Protein AF-A0A9E0W8N3-F1 (afdb_monomer_lite)

Sequence (81 aa):
ITTNPDITRIVTSMGFDKIFIIVREPASRIEELEEIPVLRASEQDVRDRVLAAHKVLMGLNKQNRDEFKNLVRALEVEEPG

Radius of gyration: 16.1 Å; chains: 1; bounding box: 36×31×34 Å

Foldseek 3Di:
DDLDVVVVVVCVVLQCVVPDDDDNDDDPDPVVDDDDDDDDDDPVRVLVVVLVVLVVSLVRDVVSVVVCVVVSVVSVPPDDD

Secondary structure (DSSP, 8-state):
----HHHHHHHHHTTGGGTS---SS--S-GGG-PPPP-----HHHHHHHHHHHHHHHHHH-HHHHHHHHHHHHHHHHS---

Structure (mmCIF, N/CA/C/O backbone):
data_AF-A0A9E0W8N3-F1
#
_entry.id   AF-A0A9E0W8N3-F1
#
loop_
_atom_site.group_PDB
_atom_site.id
_atom_site.type_symbol
_atom_site.label_atom_id
_atom_site.label_alt_id
_atom_site.label_comp_id
_atom_site.label_asym_id
_atom_site.label_entity_id
_atom_site.label_seq_id
_atom_site.pdbx_PDB_ins_code
_atom_site.Cartn_x
_atom_site.Cartn_y
_atom_site.Cartn_z
_atom_site.occupancy
_atom_site.B_iso_or_equiv
_atom_site.auth_seq_id
_atom_site.auth_comp_id
_atom_site.auth_asym_id
_atom_site.auth_atom_id
_atom_site.pdbx_PDB_model_num
ATOM 1 N N . ILE A 1 1 ? 19.453 -0.196 -1.897 1.00 66.38 1 ILE A N 1
ATOM 2 C CA . ILE A 1 1 ? 18.710 -0.709 -3.076 1.00 66.38 1 ILE A CA 1
ATOM 3 C C . ILE A 1 1 ? 18.886 -2.224 -3.105 1.00 66.38 1 ILE A C 1
ATOM 5 O O . ILE A 1 1 ? 20.015 -2.666 -2.941 1.00 66.38 1 ILE A O 1
ATOM 9 N N . THR A 1 2 ? 17.809 -3.010 -3.215 1.00 69.75 2 THR A N 1
ATOM 10 C CA . THR A 1 2 ? 17.870 -4.485 -3.253 1.00 69.75 2 THR A CA 1
ATOM 11 C C . THR A 1 2 ? 17.318 -5.001 -4.575 1.00 69.75 2 THR A C 1
ATOM 13 O O . THR A 1 2 ? 16.291 -4.514 -5.038 1.00 69.75 2 THR A O 1
ATOM 16 N N . THR A 1 3 ? 17.990 -5.983 -5.168 1.00 80.31 3 THR A N 1
ATOM 17 C CA . THR A 1 3 ? 17.543 -6.718 -6.364 1.00 80.31 3 THR A CA 1
ATOM 18 C C . THR A 1 3 ? 17.215 -8.178 -6.036 1.00 80.31 3 THR A C 1
ATOM 20 O O . THR A 1 3 ? 17.177 -9.031 -6.920 1.00 80.31 3 THR A O 1
ATOM 23 N N . ASN A 1 4 ? 16.996 -8.490 -4.751 1.00 88.94 4 ASN A N 1
ATOM 24 C CA . ASN A 1 4 ? 16.700 -9.847 -4.307 1.00 88.94 4 ASN A CA 1
ATOM 25 C C . ASN A 1 4 ? 15.339 -10.321 -4.872 1.00 88.94 4 ASN A C 1
ATOM 27 O O . ASN A 1 4 ? 14.307 -9.735 -4.524 1.00 88.94 4 ASN A O 1
ATOM 31 N N . PRO A 1 5 ? 15.310 -11.402 -5.676 1.00 87.06 5 PRO A N 1
ATOM 32 C CA . PRO A 1 5 ? 14.094 -11.882 -6.328 1.00 87.06 5 PRO A CA 1
ATOM 33 C C . PRO A 1 5 ? 13.028 -12.379 -5.344 1.00 87.06 5 PRO A C 1
ATOM 35 O O . PRO A 1 5 ? 11.839 -12.271 -5.643 1.00 87.06 5 PRO A O 1
ATOM 38 N N . ASP A 1 6 ? 13.415 -12.870 -4.164 1.00 91.69 6 ASP A N 1
ATOM 39 C CA . ASP A 1 6 ? 12.458 -13.284 -3.135 1.00 91.69 6 ASP A CA 1
ATOM 40 C C . ASP A 1 6 ? 11.718 -12.081 -2.555 1.00 91.69 6 ASP A C 1
ATOM 42 O O . ASP A 1 6 ? 10.495 -12.119 -2.407 1.00 91.69 6 ASP A O 1
ATOM 46 N N . ILE A 1 7 ? 12.435 -10.980 -2.307 1.00 89.69 7 ILE A N 1
ATOM 47 C CA . ILE A 1 7 ? 11.829 -9.721 -1.860 1.00 89.69 7 ILE A CA 1
ATOM 48 C C . ILE A 1 7 ? 10.902 -9.184 -2.951 1.00 89.69 7 ILE A C 1
ATOM 50 O O . ILE A 1 7 ? 9.761 -8.837 -2.652 1.00 89.69 7 ILE A O 1
ATOM 54 N N . THR A 1 8 ? 11.349 -9.180 -4.214 1.00 89.38 8 THR A N 1
ATOM 55 C CA . THR A 1 8 ? 10.522 -8.774 -5.359 1.00 89.38 8 THR A CA 1
ATOM 56 C C . THR A 1 8 ? 9.237 -9.596 -5.442 1.00 89.38 8 THR A C 1
ATOM 58 O O . THR A 1 8 ? 8.156 -9.030 -5.566 1.00 89.38 8 THR A O 1
ATOM 61 N N . ARG A 1 9 ? 9.320 -10.923 -5.302 1.00 90.69 9 ARG A N 1
ATOM 62 C CA . ARG A 1 9 ? 8.147 -11.804 -5.332 1.00 90.69 9 ARG A CA 1
ATOM 63 C C . ARG A 1 9 ? 7.162 -11.489 -4.208 1.00 90.69 9 ARG A C 1
ATOM 65 O O . ARG A 1 9 ? 5.957 -11.486 -4.451 1.00 90.69 9 ARG A O 1
ATOM 72 N N . ILE A 1 10 ? 7.660 -11.208 -3.004 1.00 89.94 10 ILE A N 1
ATOM 73 C CA . ILE A 1 10 ? 6.823 -10.831 -1.859 1.00 89.94 10 ILE A CA 1
ATOM 74 C C . ILE A 1 10 ? 6.073 -9.529 -2.164 1.00 89.94 10 ILE A C 1
ATOM 76 O O . ILE A 1 10 ? 4.843 -9.515 -2.099 1.00 89.94 10 ILE A O 1
ATOM 80 N N . VAL A 1 11 ? 6.762 -8.462 -2.581 1.00 89.44 11 VAL A N 1
ATOM 81 C CA . VAL A 1 11 ? 6.095 -7.179 -2.880 1.00 89.4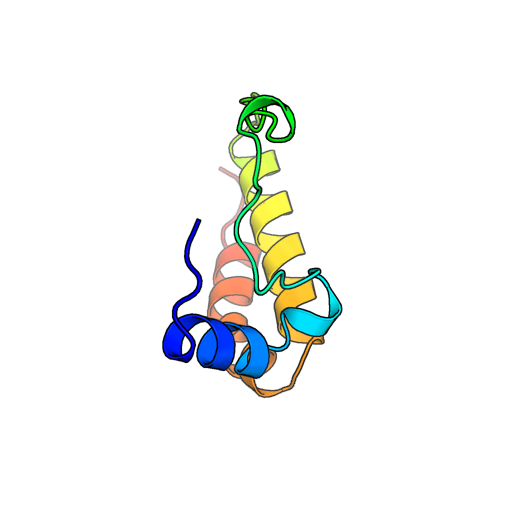4 11 VAL A CA 1
ATOM 82 C C . VAL A 1 11 ? 5.127 -7.276 -4.060 1.00 89.44 11 VAL A C 1
ATOM 84 O O . VAL A 1 11 ? 4.035 -6.713 -4.000 1.00 89.44 11 VAL A O 1
ATOM 87 N N . THR A 1 12 ? 5.448 -8.069 -5.085 1.00 89.25 12 THR A N 1
ATOM 88 C CA . THR A 1 12 ? 4.516 -8.356 -6.183 1.00 89.25 12 THR A CA 1
ATOM 89 C C . THR A 1 12 ? 3.287 -9.129 -5.698 1.00 89.25 12 THR A C 1
ATOM 91 O O . THR A 1 12 ? 2.173 -8.793 -6.083 1.00 89.25 12 THR A O 1
ATOM 94 N N . SER A 1 13 ? 3.431 -10.116 -4.803 1.00 88.69 13 SER A N 1
ATOM 95 C CA . SER A 1 13 ? 2.264 -10.823 -4.244 1.00 88.69 13 SER A CA 1
ATOM 96 C C . SER A 1 13 ? 1.350 -9.921 -3.406 1.00 88.69 13 SER A C 1
ATOM 98 O O . SER A 1 13 ? 0.138 -10.125 -3.390 1.00 88.69 13 SER A O 1
ATOM 100 N N . MET A 1 14 ? 1.900 -8.868 -2.791 1.00 88.44 14 MET A N 1
ATOM 101 C CA . MET A 1 14 ? 1.122 -7.825 -2.113 1.00 88.44 14 MET A CA 1
ATOM 102 C C . MET A 1 14 ? 0.436 -6.858 -3.095 1.00 88.44 14 MET A C 1
ATOM 104 O O . MET A 1 14 ? -0.334 -5.996 -2.674 1.00 88.44 14 MET A O 1
ATOM 108 N N . GLY A 1 15 ? 0.675 -6.981 -4.403 1.00 89.25 15 GLY A N 1
ATOM 109 C CA . GLY A 1 15 ? 0.095 -6.125 -5.439 1.00 89.25 15 GLY A CA 1
ATOM 110 C C . GLY A 1 15 ? 0.738 -4.742 -5.543 1.00 89.25 15 GLY A C 1
ATOM 111 O O . GLY A 1 15 ? 0.102 -3.817 -6.049 1.00 89.25 15 GLY A O 1
ATOM 112 N N . PHE A 1 16 ? 1.963 -4.568 -5.035 1.00 90.12 16 PHE A N 1
ATOM 113 C CA . PHE A 1 16 ? 2.654 -3.272 -5.046 1.00 90.12 16 PHE A CA 1
ATOM 114 C C . PHE A 1 16 ? 3.009 -2.810 -6.461 1.00 90.12 16 PHE A C 1
ATOM 116 O O . PHE A 1 16 ? 3.097 -1.613 -6.702 1.00 90.12 16 PHE A O 1
ATOM 123 N N . ASP A 1 17 ? 3.135 -3.731 -7.412 1.00 88.81 17 ASP A N 1
ATOM 124 C CA . ASP A 1 17 ? 3.320 -3.459 -8.840 1.00 88.81 17 ASP A CA 1
ATOM 125 C C . ASP A 1 17 ? 2.171 -2.644 -9.465 1.00 88.81 17 ASP A C 1
ATOM 127 O O . ASP A 1 17 ? 2.344 -2.046 -10.523 1.00 88.81 17 ASP A O 1
ATOM 131 N N . LYS A 1 18 ? 1.010 -2.565 -8.799 1.00 86.50 18 LYS A N 1
ATOM 132 C CA . LYS A 1 18 ? -0.120 -1.724 -9.225 1.00 86.50 18 LYS A CA 1
ATOM 133 C C . LYS A 1 18 ? 0.038 -0.242 -8.879 1.00 86.50 18 LYS A C 1
ATOM 135 O O . LYS A 1 18 ? -0.689 0.580 -9.429 1.00 86.50 18 LYS A O 1
ATOM 140 N N . ILE A 1 19 ? 0.916 0.092 -7.934 1.00 86.62 19 ILE A N 1
ATOM 141 C CA . ILE A 1 19 ? 1.090 1.457 -7.405 1.00 86.62 19 ILE A CA 1
ATOM 142 C C . ILE A 1 19 ? 2.545 1.937 -7.441 1.00 86.62 19 ILE A C 1
ATOM 144 O O . ILE A 1 19 ? 2.787 3.140 -7.405 1.00 86.62 19 ILE A O 1
ATOM 148 N N . PHE A 1 20 ? 3.508 1.021 -7.547 1.00 86.50 20 PHE A N 1
ATOM 149 C CA . PHE A 1 20 ? 4.935 1.307 -7.613 1.00 86.50 20 PHE A CA 1
ATOM 150 C C . PHE A 1 20 ? 5.555 0.740 -8.887 1.00 86.50 20 PHE A C 1
ATOM 152 O O . PHE A 1 20 ? 5.218 -0.354 -9.339 1.00 86.50 20 PHE A O 1
ATOM 159 N N . ILE A 1 21 ? 6.549 1.457 -9.409 1.00 87.38 21 ILE A N 1
ATOM 160 C CA . ILE A 1 21 ? 7.436 0.949 -10.454 1.00 87.38 21 ILE A CA 1
ATOM 161 C C . ILE A 1 21 ? 8.539 0.132 -9.775 1.00 87.38 21 ILE A C 1
ATOM 163 O O . ILE A 1 21 ? 9.364 0.675 -9.041 1.00 87.38 21 ILE A O 1
ATOM 167 N N . ILE A 1 22 ? 8.555 -1.180 -10.014 1.00 86.88 22 ILE A N 1
ATOM 168 C CA . ILE A 1 22 ? 9.582 -2.077 -9.475 1.00 86.88 22 ILE A CA 1
ATOM 169 C C . ILE A 1 22 ? 10.731 -2.176 -10.481 1.00 86.88 22 ILE A C 1
ATOM 171 O O . ILE A 1 22 ? 10.617 -2.837 -11.515 1.00 86.88 22 ILE A O 1
ATOM 175 N N . VAL A 1 23 ? 11.849 -1.529 -10.161 1.00 85.38 23 VAL A N 1
ATOM 176 C CA . VAL A 1 23 ? 13.074 -1.563 -10.969 1.00 85.38 23 VAL A CA 1
ATOM 177 C C . VAL A 1 23 ? 13.880 -2.821 -10.643 1.00 85.38 23 VAL A C 1
ATOM 179 O O . VAL A 1 23 ? 14.040 -3.182 -9.478 1.00 85.38 23 VAL A O 1
ATOM 182 N N . ARG A 1 24 ? 14.376 -3.510 -11.676 1.00 80.88 24 ARG A N 1
ATOM 183 C CA . ARG A 1 24 ? 15.176 -4.743 -11.526 1.00 80.88 24 ARG A CA 1
ATOM 184 C C . ARG A 1 24 ? 16.674 -4.485 -11.462 1.00 80.88 24 ARG A C 1
ATOM 186 O O . ARG A 1 24 ? 17.418 -5.330 -10.975 1.00 80.88 24 ARG A O 1
ATOM 193 N N . GLU A 1 25 ? 17.092 -3.326 -11.94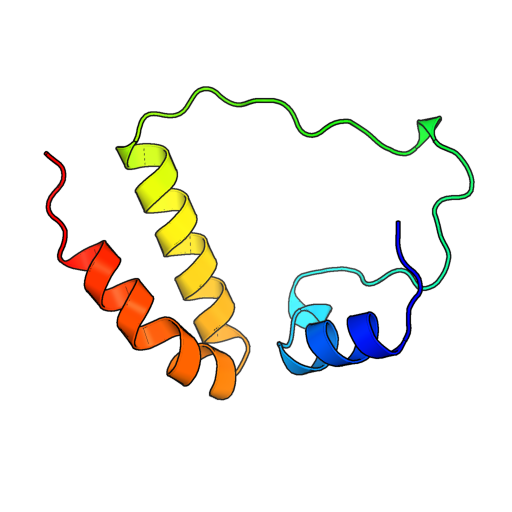6 1.00 82.00 25 GLU A N 1
ATOM 194 C CA . GLU A 1 25 ? 18.473 -2.878 -11.919 1.00 82.00 25 GLU A CA 1
ATOM 195 C C . GLU A 1 25 ? 18.596 -1.742 -10.904 1.00 82.00 25 GLU A C 1
ATOM 197 O O . GLU A 1 25 ? 17.689 -0.908 -10.799 1.00 82.00 25 GLU A O 1
ATOM 202 N N . PRO A 1 26 ? 19.672 -1.723 -10.103 1.00 76.88 26 PRO A N 1
ATOM 203 C CA . PRO A 1 26 ? 19.903 -0.627 -9.184 1.00 76.88 26 PRO A CA 1
ATOM 204 C C . PRO A 1 26 ? 20.198 0.659 -9.958 1.00 76.88 26 PRO A C 1
ATOM 206 O O . PRO A 1 26 ? 20.732 0.615 -11.065 1.00 76.88 26 PRO A O 1
ATOM 209 N N . ALA A 1 27 ? 19.895 1.806 -9.347 1.00 76.56 27 ALA A N 1
ATOM 210 C CA . ALA A 1 27 ? 20.293 3.094 -9.901 1.00 76.56 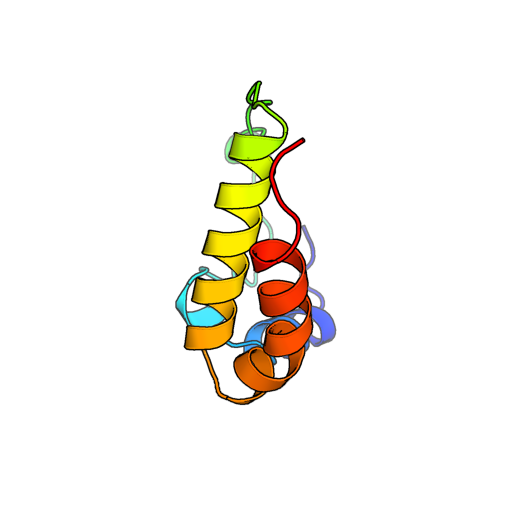27 ALA A CA 1
ATOM 211 C C . ALA A 1 27 ? 21.814 3.115 -10.121 1.00 76.56 27 ALA A C 1
ATOM 213 O O . ALA A 1 27 ? 22.587 2.792 -9.215 1.00 76.56 27 ALA A O 1
ATOM 214 N N . SER A 1 28 ? 22.234 3.478 -11.332 1.00 78.19 28 SER A N 1
ATOM 215 C CA . SER A 1 28 ? 23.646 3.518 -11.720 1.00 78.19 28 SER A CA 1
ATOM 216 C C . SER A 1 28 ? 24.396 4.704 -11.118 1.00 78.19 28 SER A C 1
ATOM 218 O O . SER A 1 28 ? 25.623 4.671 -11.031 1.00 78.19 28 SER A O 1
ATOM 220 N N . ARG A 1 29 ? 23.677 5.756 -10.712 1.00 78.81 29 ARG A N 1
ATOM 221 C CA . ARG A 1 29 ? 24.242 6.987 -10.154 1.00 78.81 29 ARG A CA 1
ATOM 222 C C . ARG A 1 29 ? 23.479 7.385 -8.901 1.00 78.81 29 ARG A C 1
ATOM 224 O O . ARG A 1 29 ? 22.254 7.403 -8.888 1.00 78.81 29 ARG A O 1
ATOM 231 N N . ILE A 1 30 ? 24.218 7.723 -7.848 1.00 69.88 30 ILE A N 1
ATOM 232 C CA . ILE A 1 30 ? 23.646 8.179 -6.571 1.00 69.88 30 ILE A CA 1
ATOM 233 C C . ILE A 1 30 ? 23.016 9.567 -6.726 1.00 69.88 30 ILE A C 1
ATOM 235 O O . ILE A 1 30 ? 22.049 9.874 -6.044 1.00 69.88 30 ILE A O 1
ATOM 239 N N . GLU A 1 31 ? 23.520 10.376 -7.660 1.00 74.25 31 GLU A N 1
ATOM 240 C CA . GLU A 1 31 ? 23.016 11.728 -7.943 1.00 74.25 31 GLU A CA 1
ATOM 241 C C . GLU A 1 31 ? 21.560 11.749 -8.444 1.00 74.25 31 GLU A C 1
ATOM 243 O O . GLU A 1 31 ? 20.933 12.801 -8.451 1.00 74.25 31 GLU A O 1
ATOM 248 N N . GLU A 1 32 ? 21.023 10.601 -8.869 1.00 69.56 32 GLU A N 1
ATOM 249 C CA . GLU A 1 32 ? 19.630 10.433 -9.309 1.00 69.56 32 GLU A CA 1
ATOM 250 C C . GLU A 1 32 ? 18.676 10.117 -8.140 1.00 69.56 32 GLU A C 1
ATOM 252 O O . GLU A 1 32 ? 17.472 9.960 -8.344 1.00 69.56 32 GLU A O 1
ATOM 257 N N . LEU A 1 33 ? 19.202 9.989 -6.917 1.00 79.38 33 LEU A N 1
ATOM 258 C CA . LEU A 1 33 ? 18.439 9.667 -5.717 1.00 79.38 33 LEU A CA 1
ATOM 259 C C . LEU A 1 33 ? 18.356 10.898 -4.816 1.00 79.38 33 LEU A C 1
ATOM 261 O O . LEU A 1 33 ? 19.362 11.374 -4.295 1.00 79.38 33 LEU A O 1
ATOM 265 N N . GLU A 1 34 ? 17.140 11.380 -4.594 1.00 82.25 34 GLU A N 1
ATOM 266 C CA . GLU A 1 34 ? 16.872 12.445 -3.632 1.00 82.25 34 GLU A CA 1
ATOM 267 C C . GLU A 1 34 ? 16.524 11.855 -2.261 1.00 82.25 34 GLU A C 1
ATOM 269 O O . GLU A 1 34 ? 15.830 10.839 -2.151 1.00 82.25 34 GLU A O 1
ATOM 274 N N . GLU A 1 35 ? 17.006 12.498 -1.197 1.00 84.06 35 GLU A N 1
ATOM 275 C CA . GLU A 1 35 ? 16.603 12.147 0.161 1.00 84.06 35 GLU A CA 1
ATOM 276 C C . GLU A 1 35 ? 15.149 12.570 0.396 1.00 84.06 35 GLU A C 1
ATOM 278 O O . GLU A 1 35 ? 14.732 13.671 0.029 1.00 84.06 35 GLU A O 1
ATOM 283 N N . ILE A 1 36 ? 14.364 11.693 1.029 1.00 85.50 36 ILE A N 1
ATOM 284 C CA . ILE A 1 36 ? 12.980 12.016 1.371 1.00 85.50 36 ILE A CA 1
ATOM 285 C C . ILE A 1 36 ? 13.000 13.115 2.441 1.00 85.50 36 ILE A C 1
ATOM 287 O O . ILE A 1 36 ? 13.581 12.910 3.510 1.00 85.50 36 ILE A O 1
ATOM 291 N N . PRO A 1 37 ? 12.348 14.266 2.205 1.00 87.56 37 PRO A N 1
ATOM 292 C CA . PRO A 1 37 ? 12.377 15.363 3.154 1.00 87.56 37 PRO A CA 1
ATOM 293 C C . PRO A 1 37 ? 11.683 14.967 4.457 1.00 87.56 37 PRO A C 1
ATOM 295 O O . PRO A 1 37 ? 10.597 14.379 4.460 1.00 87.56 37 PRO A O 1
ATOM 298 N N . VAL A 1 38 ? 12.279 15.359 5.581 1.00 86.12 38 VAL A N 1
ATOM 299 C CA . VAL A 1 38 ? 11.635 15.219 6.887 1.00 86.12 38 VAL A CA 1
ATOM 300 C C . VAL A 1 38 ? 10.545 16.278 7.004 1.00 86.12 38 VAL A C 1
ATOM 302 O O . VAL A 1 38 ? 10.813 17.470 7.161 1.00 86.12 38 VAL A O 1
ATOM 305 N N . LEU A 1 39 ? 9.295 15.836 6.929 1.00 86.25 39 LEU A N 1
ATOM 306 C CA . LEU A 1 39 ? 8.135 16.694 7.128 1.00 86.25 39 LEU A CA 1
ATOM 307 C C . LEU A 1 39 ? 7.774 16.726 8.613 1.00 86.25 39 LEU A C 1
ATOM 309 O O . LEU A 1 39 ? 7.581 15.682 9.234 1.00 86.25 39 LEU A O 1
ATOM 313 N N . ARG A 1 40 ? 7.632 17.929 9.179 1.00 88.88 40 ARG A N 1
ATOM 314 C CA . ARG A 1 40 ? 6.965 18.081 10.476 1.00 88.88 40 ARG A CA 1
ATOM 315 C C . ARG A 1 40 ? 5.478 17.808 10.279 1.00 88.88 40 ARG A C 1
ATOM 317 O O . ARG A 1 40 ? 4.857 18.398 9.400 1.00 88.88 40 ARG A O 1
ATOM 324 N N . ALA A 1 41 ? 4.935 16.918 11.091 1.00 88.94 41 ALA A N 1
ATOM 325 C CA . ALA A 1 41 ? 3.538 16.523 11.074 1.00 88.94 41 ALA A CA 1
ATOM 326 C C . ALA A 1 41 ? 3.073 16.387 12.524 1.00 88.94 41 ALA A C 1
ATOM 328 O O . ALA A 1 41 ? 3.859 15.969 13.380 1.00 88.94 41 ALA A O 1
ATOM 329 N N . SER A 1 42 ? 1.828 16.765 12.805 1.00 93.19 42 SER A N 1
ATOM 330 C CA . SER A 1 42 ? 1.217 16.417 14.085 1.00 93.19 42 SER A CA 1
ATOM 331 C C . SER A 1 42 ? 0.995 14.904 14.161 1.00 93.19 42 SER A C 1
ATOM 333 O O . SER A 1 42 ? 0.999 14.210 13.141 1.00 93.19 42 SER A O 1
ATOM 335 N N . GLU A 1 43 ? 0.781 14.377 15.364 1.00 90.25 43 GLU A N 1
ATOM 336 C CA . GLU A 1 43 ? 0.417 12.967 15.531 1.00 90.25 43 GLU A CA 1
ATOM 337 C C . GLU A 1 43 ? -0.848 12.617 14.732 1.00 90.25 43 GLU A C 1
ATOM 339 O O . GLU A 1 43 ? -0.897 11.581 14.068 1.00 90.25 43 GLU A O 1
ATOM 344 N N . GLN A 1 44 ? -1.818 13.535 14.705 1.00 90.38 44 GLN A N 1
ATOM 345 C CA . GLN A 1 44 ? -3.040 13.390 13.923 1.00 90.38 44 GLN A CA 1
ATOM 346 C C . GLN A 1 44 ? -2.758 13.308 12.416 1.00 90.38 44 GLN A C 1
ATOM 348 O O . GLN A 1 44 ? -3.252 12.402 11.748 1.00 90.38 44 GLN A O 1
ATOM 353 N N . ASP A 1 45 ? -1.898 14.179 11.879 1.00 91.38 45 ASP A N 1
ATOM 354 C CA . ASP A 1 45 ? -1.533 14.147 10.454 1.00 91.38 45 ASP A CA 1
ATOM 355 C C . ASP A 1 45 ? -0.845 12.828 10.067 1.00 91.38 45 ASP A C 1
ATOM 357 O O . ASP A 1 4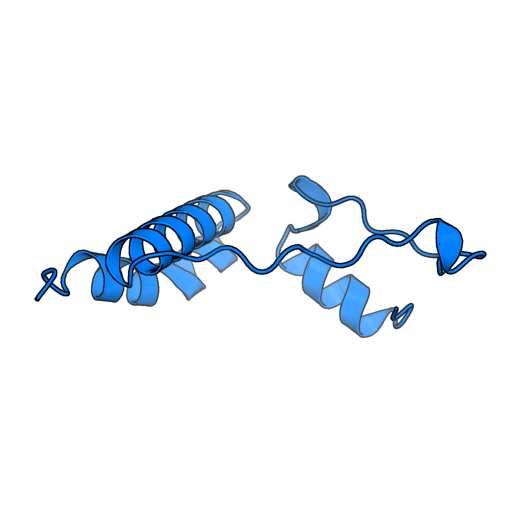5 ? -1.046 12.301 8.966 1.00 91.38 45 ASP A O 1
ATOM 361 N N . VAL A 1 46 ? -0.001 12.291 10.959 1.00 90.62 46 VAL A N 1
ATOM 362 C CA . VAL A 1 46 ? 0.658 10.995 10.750 1.00 90.62 46 VAL A CA 1
ATOM 363 C C . VAL A 1 46 ? -0.377 9.876 10.777 1.00 90.62 46 VAL A C 1
ATOM 365 O O . VAL A 1 46 ? -0.378 9.043 9.869 1.00 90.62 46 VAL A O 1
ATOM 368 N N . ARG A 1 47 ? -1.283 9.877 11.760 1.00 90.31 47 ARG A N 1
ATOM 369 C CA . ARG A 1 47 ? -2.379 8.906 11.880 1.00 90.31 47 ARG A CA 1
ATOM 370 C C . ARG A 1 47 ? -3.236 8.878 10.616 1.00 90.31 47 ARG A C 1
ATOM 372 O O . ARG A 1 47 ? -3.422 7.808 10.035 1.00 90.31 47 ARG A O 1
ATOM 379 N N . ASP A 1 48 ? -3.676 10.038 10.138 1.00 92.12 48 ASP A N 1
ATOM 380 C CA . ASP A 1 48 ? -4.527 10.150 8.951 1.00 92.12 48 ASP A CA 1
ATOM 381 C C . ASP A 1 48 ? -3.812 9.655 7.687 1.00 92.12 48 ASP A C 1
ATOM 383 O O . ASP A 1 48 ? -4.391 8.916 6.882 1.00 92.12 48 ASP A O 1
ATOM 387 N N . ARG A 1 49 ? -2.521 9.979 7.530 1.00 91.38 49 ARG A N 1
ATOM 388 C CA . ARG A 1 49 ? -1.697 9.462 6.424 1.00 91.38 49 ARG A CA 1
ATOM 389 C C . ARG A 1 49 ? -1.510 7.952 6.491 1.00 91.38 49 ARG A C 1
ATOM 391 O O . ARG A 1 49 ? -1.635 7.283 5.464 1.00 91.38 49 ARG A O 1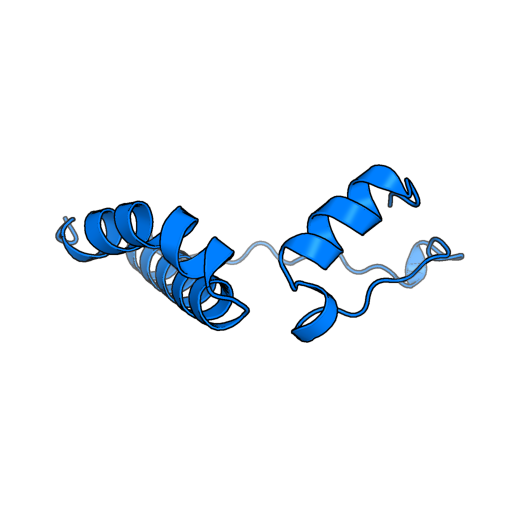
ATOM 398 N N . VAL A 1 50 ? -1.231 7.408 7.673 1.00 91.94 50 VAL A N 1
ATOM 399 C CA . VAL A 1 50 ? -1.080 5.961 7.882 1.00 91.94 50 VAL A CA 1
ATOM 400 C C . VAL A 1 50 ? -2.388 5.248 7.555 1.00 91.94 50 VAL A C 1
ATOM 402 O O . VAL A 1 50 ? -2.378 4.255 6.823 1.00 91.94 50 VAL A O 1
ATOM 405 N N . LEU A 1 51 ? -3.518 5.768 8.032 1.00 94.56 51 LEU A N 1
ATOM 406 C CA . LEU A 1 51 ? -4.833 5.195 7.775 1.00 94.56 51 LEU A CA 1
ATOM 407 C C . LEU A 1 51 ? -5.174 5.212 6.279 1.00 94.56 51 LEU A C 1
ATOM 409 O O . LEU A 1 51 ? -5.602 4.195 5.727 1.00 94.56 51 LEU A O 1
ATOM 413 N N . ALA A 1 52 ? -4.943 6.342 5.605 1.00 93.50 52 ALA A N 1
ATOM 414 C CA . ALA A 1 52 ? -5.156 6.472 4.167 1.00 93.50 52 ALA A CA 1
ATOM 415 C C . ALA A 1 52 ? -4.298 5.476 3.370 1.00 93.50 52 ALA A C 1
ATOM 417 O O . ALA A 1 52 ? -4.817 4.785 2.490 1.00 93.50 52 ALA A O 1
ATOM 418 N N . ALA A 1 53 ? -3.014 5.339 3.715 1.00 92.25 53 ALA A N 1
ATOM 419 C CA . ALA A 1 53 ? -2.113 4.391 3.065 1.00 92.25 53 ALA A CA 1
ATOM 420 C C . ALA A 1 53 ? -2.615 2.943 3.201 1.00 92.25 53 ALA A C 1
ATOM 422 O O . ALA A 1 53 ? -2.699 2.220 2.208 1.00 92.25 53 ALA A O 1
ATOM 423 N N . HIS A 1 54 ? -3.034 2.528 4.399 1.00 93.19 54 HIS A N 1
ATOM 424 C CA . HIS A 1 54 ? -3.550 1.173 4.612 1.00 93.19 54 HIS A CA 1
ATOM 425 C C . HIS A 1 54 ? -4.861 0.921 3.862 1.00 93.19 54 HIS A C 1
ATOM 427 O O . HIS A 1 54 ? -5.033 -0.153 3.286 1.00 93.19 54 HIS A O 1
ATOM 433 N N . LYS A 1 55 ? -5.761 1.908 3.783 1.00 93.19 55 LYS A N 1
ATOM 434 C CA . LYS A 1 55 ? -6.985 1.801 2.970 1.00 93.19 55 LYS A CA 1
ATOM 435 C C . LYS A 1 55 ? -6.673 1.592 1.487 1.00 93.19 55 LYS A C 1
ATOM 437 O O . LYS A 1 55 ? -7.318 0.758 0.850 1.00 93.19 55 LYS A O 1
ATOM 442 N N . VAL A 1 56 ? -5.661 2.281 0.950 1.00 92.75 56 VAL A N 1
ATOM 443 C CA . VAL A 1 56 ? -5.180 2.053 -0.424 1.00 92.75 56 VAL A CA 1
ATOM 444 C C . VAL A 1 56 ? -4.651 0.627 -0.578 1.00 92.75 56 VAL A C 1
ATOM 446 O O . VAL A 1 56 ? -5.071 -0.075 -1.497 1.00 92.75 56 VAL A O 1
ATOM 449 N N . LEU A 1 57 ? -3.805 0.155 0.346 1.00 91.25 57 LEU A N 1
ATOM 450 C CA . LEU A 1 57 ? -3.258 -1.207 0.309 1.00 91.25 57 LEU A CA 1
ATOM 451 C C . LEU A 1 57 ? -4.353 -2.282 0.348 1.00 91.25 57 LEU A C 1
ATOM 453 O O . LEU A 1 57 ? -4.285 -3.251 -0.411 1.00 91.25 57 LEU A O 1
ATOM 457 N N . MET A 1 58 ? -5.387 -2.091 1.173 1.00 93.56 58 MET A N 1
ATOM 458 C CA . MET A 1 58 ? -6.565 -2.966 1.239 1.00 93.56 58 MET A CA 1
ATOM 459 C C . MET A 1 58 ? -7.356 -3.011 -0.076 1.00 93.56 58 MET A C 1
ATOM 461 O O . MET A 1 58 ? -8.043 -3.996 -0.340 1.00 93.56 58 MET A O 1
ATOM 465 N N . GLY A 1 59 ? -7.279 -1.962 -0.897 1.00 92.19 59 GLY A N 1
ATOM 466 C CA . GLY A 1 59 ? -7.915 -1.904 -2.212 1.00 92.19 59 GLY A CA 1
ATOM 467 C C . GLY A 1 59 ? -7.173 -2.681 -3.305 1.00 92.19 59 GLY A C 1
ATOM 468 O O . GLY A 1 59 ? -7.766 -2.990 -4.336 1.00 92.19 59 GLY A O 1
ATOM 469 N N . LEU A 1 60 ? -5.897 -3.031 -3.100 1.00 91.62 60 LEU A N 1
ATOM 470 C CA . LEU A 1 60 ? -5.072 -3.651 -4.146 1.00 91.62 60 LEU A CA 1
ATOM 471 C C . LEU A 1 60 ? -5.462 -5.102 -4.438 1.00 91.62 60 LEU A C 1
ATOM 473 O O . LEU A 1 60 ? -5.423 -5.534 -5.598 1.00 91.62 60 LEU A O 1
ATOM 477 N N . ASN A 1 61 ? -5.811 -5.866 -3.400 1.00 91.56 61 ASN A N 1
ATOM 478 C CA . ASN A 1 61 ? -6.281 -7.244 -3.504 1.00 91.56 61 ASN A CA 1
ATOM 479 C C . ASN A 1 61 ? -7.000 -7.690 -2.209 1.00 91.56 61 ASN A C 1
ATOM 481 O O . ASN A 1 61 ? -6.915 -7.042 -1.164 1.00 91.56 61 ASN A O 1
ATOM 485 N N . LYS A 1 62 ? -7.709 -8.826 -2.273 1.00 92.38 62 LYS A N 1
ATOM 486 C CA . LYS A 1 62 ? -8.473 -9.370 -1.136 1.00 92.38 62 LYS A CA 1
ATOM 487 C C . LYS A 1 62 ? -7.585 -9.773 0.047 1.00 92.38 62 LYS A C 1
ATOM 489 O O . LYS A 1 62 ? -7.995 -9.570 1.184 1.00 92.38 62 LYS A O 1
ATOM 494 N N . GLN A 1 63 ? -6.397 -10.317 -0.210 1.00 92.44 63 GLN A N 1
ATOM 495 C CA . GLN A 1 63 ? -5.473 -10.743 0.841 1.00 92.44 63 GLN A CA 1
ATOM 496 C C . GLN A 1 63 ? -5.049 -9.553 1.713 1.00 92.44 63 GLN A C 1
ATOM 498 O O . GLN A 1 63 ? -5.217 -9.607 2.926 1.00 92.44 63 GLN A O 1
ATOM 503 N N . ASN A 1 64 ? -4.630 -8.441 1.103 1.00 92.50 64 ASN A N 1
ATOM 504 C CA . ASN A 1 64 ? -4.305 -7.205 1.814 1.00 92.50 64 ASN A CA 1
ATOM 505 C C . ASN A 1 64 ? -5.504 -6.681 2.612 1.00 92.50 64 ASN A C 1
ATOM 507 O O . ASN A 1 64 ? -5.351 -6.205 3.734 1.00 92.50 64 ASN A O 1
ATOM 511 N N . ARG A 1 65 ? -6.719 -6.767 2.051 1.00 93.50 65 ARG A N 1
ATOM 512 C CA . ARG A 1 65 ? -7.938 -6.384 2.774 1.00 93.50 65 ARG A CA 1
ATOM 513 C C . ARG A 1 65 ? -8.111 -7.199 4.052 1.00 93.50 65 ARG A C 1
ATOM 515 O O . ARG A 1 65 ? -8.445 -6.633 5.088 1.00 93.50 65 ARG A O 1
ATOM 522 N N . ASP A 1 66 ? -7.921 -8.510 3.973 1.00 94.56 66 ASP A N 1
ATOM 523 C CA . ASP A 1 66 ? -8.088 -9.407 5.112 1.00 94.56 66 ASP A CA 1
ATOM 524 C C . ASP A 1 66 ? -6.979 -9.259 6.162 1.00 94.56 66 ASP A C 1
ATOM 526 O O . ASP A 1 66 ? -7.286 -9.328 7.351 1.00 94.56 66 ASP A O 1
ATOM 530 N N . GLU A 1 67 ? -5.746 -8.982 5.737 1.00 91.38 67 GLU A N 1
ATOM 531 C CA . GLU A 1 67 ? -4.594 -8.686 6.601 1.00 91.38 67 GLU A CA 1
ATOM 532 C C . GLU A 1 67 ? -4.782 -7.368 7.372 1.00 91.38 67 GLU A C 1
ATOM 534 O O . GLU A 1 67 ? -4.695 -7.329 8.600 1.00 91.38 67 GLU A O 1
ATOM 539 N N . PHE A 1 68 ? -5.110 -6.275 6.674 1.00 92.75 68 PHE A N 1
ATOM 540 C CA . PHE A 1 68 ? -5.072 -4.935 7.270 1.00 92.75 68 PHE A CA 1
ATOM 541 C C . PHE A 1 68 ? -6.391 -4.474 7.903 1.00 92.75 68 P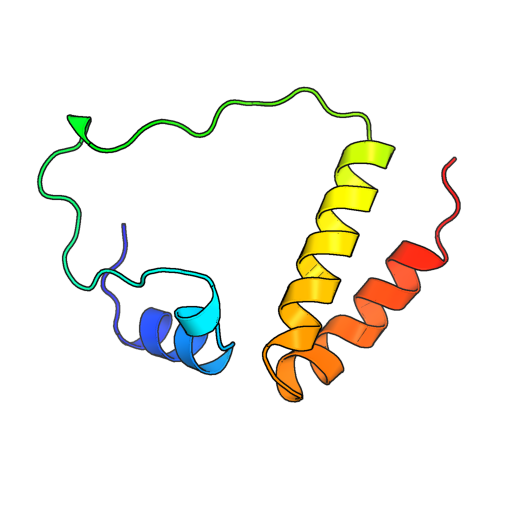HE A C 1
ATOM 543 O O . PHE A 1 68 ? -6.387 -3.493 8.647 1.00 92.75 68 PHE A O 1
ATOM 550 N N . LYS A 1 69 ? -7.524 -5.160 7.678 1.00 93.31 69 LYS A N 1
ATOM 551 C CA . LYS A 1 69 ? -8.840 -4.729 8.205 1.00 93.31 69 LYS A CA 1
ATOM 552 C C . LYS A 1 69 ? -8.865 -4.507 9.717 1.00 93.31 69 LYS A C 1
ATOM 554 O O . LYS A 1 69 ? -9.556 -3.603 10.176 1.00 93.31 69 LYS A O 1
ATOM 559 N N . ASN A 1 70 ? -8.152 -5.330 10.487 1.00 92.19 70 ASN A N 1
ATOM 560 C CA . ASN A 1 70 ? -8.143 -5.223 11.945 1.00 92.19 70 ASN A CA 1
ATOM 561 C C . ASN A 1 70 ? -7.322 -4.011 12.397 1.00 92.19 70 ASN A C 1
ATOM 563 O O . ASN A 1 70 ? -7.769 -3.273 13.269 1.00 92.19 70 ASN A O 1
ATOM 567 N N . LEU A 1 71 ? -6.175 -3.775 11.753 1.00 90.69 71 LEU A N 1
ATOM 568 C CA . LEU A 1 71 ? -5.330 -2.610 12.009 1.00 90.69 71 LEU A CA 1
ATOM 569 C C . LEU A 1 71 ? -6.064 -1.306 11.677 1.00 90.69 71 LEU A C 1
ATOM 571 O O . LEU A 1 71 ? -6.109 -0.402 12.502 1.00 90.69 71 LEU A O 1
ATOM 575 N N . VAL A 1 72 ? -6.694 -1.230 10.502 1.00 93.31 72 VAL A N 1
ATOM 576 C CA . VAL A 1 72 ? -7.468 -0.051 10.079 1.00 93.31 72 VAL A CA 1
ATOM 577 C C . VAL A 1 72 ? -8.612 0.232 11.047 1.00 93.31 72 VAL A C 1
ATOM 579 O O . VAL A 1 72 ? -8.775 1.371 11.464 1.00 93.31 72 VAL A O 1
ATOM 582 N N . ARG A 1 73 ? -9.351 -0.800 11.477 1.00 92.62 73 ARG A N 1
ATOM 583 C CA . ARG A 1 73 ? -10.412 -0.635 12.481 1.00 92.62 73 ARG A CA 1
ATOM 584 C C . ARG A 1 73 ? -9.886 -0.117 13.815 1.00 92.62 73 ARG A C 1
ATOM 586 O O . ARG A 1 73 ? -10.536 0.726 14.413 1.00 92.62 73 ARG A O 1
ATOM 593 N N . ALA A 1 74 ? -8.746 -0.618 14.287 1.00 89.94 74 ALA A N 1
ATOM 594 C CA . ALA A 1 74 ? -8.155 -0.143 15.536 1.00 89.94 74 ALA A CA 1
ATOM 595 C C . ALA A 1 74 ? -7.766 1.343 15.439 1.00 89.94 74 ALA A C 1
ATOM 597 O O . ALA A 1 74 ? -8.121 2.126 16.313 1.00 89.94 74 ALA A O 1
ATOM 598 N N . LEU A 1 75 ? -7.129 1.738 14.333 1.00 87.56 75 LEU A N 1
ATOM 599 C CA . LEU A 1 75 ? -6.716 3.123 14.086 1.00 87.56 75 LEU A CA 1
ATOM 600 C C . LEU A 1 75 ? -7.893 4.097 13.906 1.00 87.56 75 LEU A C 1
ATOM 602 O O . LEU A 1 75 ? -7.733 5.278 14.196 1.00 87.56 75 LEU A O 1
ATOM 606 N N . GLU A 1 76 ? -9.049 3.621 13.430 1.00 88.50 76 GLU A N 1
ATOM 607 C CA . GLU A 1 76 ? -10.286 4.414 13.300 1.00 88.50 76 GLU A CA 1
ATOM 608 C C . GLU A 1 76 ? -11.043 4.597 14.622 1.00 88.50 76 GLU A C 1
ATOM 610 O O . GLU A 1 76 ? -11.832 5.531 14.737 1.00 88.50 76 GLU A O 1
ATOM 615 N N . VAL A 1 77 ? -10.853 3.690 15.587 1.00 84.88 77 VAL A N 1
ATOM 616 C CA . VAL A 1 77 ? -11.554 3.704 16.884 1.00 84.88 77 VAL A CA 1
ATOM 617 C C . VAL A 1 77 ? -10.758 4.440 17.959 1.00 84.88 77 VAL A C 1
ATOM 619 O O . VAL A 1 77 ? -11.356 4.969 18.893 1.00 84.88 77 VAL A O 1
ATOM 622 N N . GLU A 1 78 ? -9.431 4.486 17.851 1.00 72.88 78 GLU A N 1
ATOM 623 C CA . GLU A 1 78 ? -8.621 5.365 18.694 1.00 72.88 78 GLU A CA 1
ATOM 624 C C . GLU A 1 78 ? -9.017 6.830 18.447 1.00 72.88 78 GLU A C 1
ATOM 626 O O . GLU A 1 78 ? -8.714 7.394 17.393 1.00 72.88 78 GLU A O 1
ATOM 631 N N . GLU A 1 79 ? -9.711 7.437 19.416 1.00 55.91 79 GLU A N 1
ATOM 632 C CA . GLU A 1 79 ? -10.014 8.867 19.388 1.00 55.91 79 GLU A CA 1
ATOM 633 C C . GLU A 1 79 ? -8.714 9.688 19.451 1.00 55.91 79 GLU A C 1
ATOM 635 O O . GLU A 1 79 ? -7.789 9.314 20.181 1.00 55.91 79 GLU A O 1
ATOM 640 N N . PRO A 1 80 ? -8.631 10.814 18.718 1.00 56.78 80 PRO A N 1
ATOM 641 C CA . PRO A 1 80 ? -7.551 11.774 18.896 1.00 56.78 80 PRO A CA 1
ATOM 642 C C . PRO A 1 80 ? -7.596 12.309 20.331 1.00 56.78 80 PRO A C 1
ATOM 644 O O . PRO A 1 80 ? -8.596 12.911 20.727 1.00 56.78 80 PRO A O 1
ATOM 647 N N . GLY A 1 81 ? -6.542 12.053 21.107 1.00 51.09 81 GLY A N 1
ATOM 648 C CA . GLY A 1 81 ? -6.324 12.688 22.409 1.00 51.09 81 GLY A CA 1
ATOM 649 C C . GLY A 1 81 ? -5.916 14.149 22.279 1.00 51.09 81 GLY A C 1
ATOM 650 O O . GLY A 1 81 ? -5.245 14.488 21.277 1.00 51.09 81 GLY A O 1
#

pLDDT: mean 86.21, std 8.9, range [51.09, 94.56]